Protein AF-H9FIF4-F1 (afdb_monomer)

InterPro domains:
  IPR006896 Sec23/Sec24, trunk domain [PF04811] (3-130)
  IPR036465 von Willebrand factor A-like domain superfamily [G3DSA:3.40.50.410] (1-131)
  IPR036465 von Willebrand factor A-like domain superfamily [SSF53300] (12-130)
  IPR050550 SEC23/SEC24 family, SEC24 subfamily [PTHR13803] (2-129)

Structure (mmCIF, N/CA/C/O backbone):
data_AF-H9FIF4-F1
#
_entry.id   AF-H9FIF4-F1
#
loop_
_atom_site.group_PDB
_atom_site.id
_atom_site.type_symbol
_atom_site.label_atom_id
_atom_site.label_alt_id
_atom_site.label_comp_id
_atom_site.label_asym_id
_atom_site.label_entity_id
_atom_site.label_seq_id
_atom_site.pdbx_PDB_ins_code
_atom_site.Cartn_x
_atom_site.Cartn_y
_atom_site.Cartn_z
_atom_site.occupancy
_atom_site.B_iso_or_equiv
_atom_site.auth_seq_id
_atom_site.auth_comp_id
_atom_site.auth_asym_id
_atom_site.auth_atom_id
_atom_site.pdbx_PDB_model_num
ATOM 1 N N . GLU A 1 1 ? -2.872 -11.353 16.546 1.00 53.19 1 GLU A N 1
ATOM 2 C CA . GLU A 1 1 ? -4.272 -10.867 16.532 1.00 53.19 1 GLU A CA 1
ATOM 3 C C . GLU A 1 1 ? -4.512 -9.537 17.251 1.00 53.19 1 GLU A C 1
ATOM 5 O O . GLU A 1 1 ? -5.557 -8.946 17.022 1.00 53.19 1 GLU A O 1
ATOM 10 N N . LYS A 1 2 ? -3.598 -9.020 18.093 1.00 71.06 2 LYS A N 1
ATOM 11 C CA . LYS A 1 2 ? -3.798 -7.722 18.764 1.00 71.06 2 LYS A CA 1
ATOM 12 C C . LYS A 1 2 ? -2.666 -6.756 18.427 1.00 71.06 2 LYS A C 1
ATOM 14 O O . LYS A 1 2 ? -1.500 -7.106 18.592 1.00 71.06 2 LYS A O 1
ATOM 19 N N . LEU A 1 3 ? -3.027 -5.573 17.931 1.00 85.00 3 LEU A N 1
ATOM 20 C CA . LEU A 1 3 ? -2.098 -4.456 17.768 1.00 85.00 3 LEU A CA 1
ATOM 21 C C . LEU A 1 3 ? -1.590 -3.990 19.147 1.00 85.00 3 LEU A C 1
ATOM 23 O O . LEU A 1 3 ? -2.317 -4.149 20.134 1.00 85.00 3 LEU A O 1
ATOM 27 N N . PRO A 1 4 ? -0.374 -3.414 19.231 1.00 88.81 4 PRO A N 1
ATOM 28 C CA . PRO A 1 4 ? 0.137 -2.831 20.469 1.00 88.81 4 PRO A CA 1
ATOM 29 C C . PRO A 1 4 ? -0.839 -1.800 21.034 1.00 88.81 4 PRO A C 1
ATOM 31 O O . PRO A 1 4 ? -1.373 -0.982 20.286 1.00 88.81 4 PRO A O 1
ATOM 34 N N . LYS A 1 5 ? -1.068 -1.832 22.342 1.00 91.19 5 LYS A N 1
ATOM 35 C CA . LYS A 1 5 ? -1.970 -0.917 23.043 1.00 91.19 5 LYS A CA 1
ATOM 36 C C . LYS A 1 5 ? -1.396 -0.560 24.406 1.00 91.19 5 LYS A C 1
ATOM 38 O O . LYS A 1 5 ? -0.584 -1.317 24.938 1.00 91.19 5 LYS A O 1
ATOM 43 N N . GLU A 1 6 ? -1.808 0.580 24.941 1.00 89.25 6 GLU A N 1
ATOM 44 C CA . GLU A 1 6 ? -1.448 0.984 26.299 1.00 89.25 6 GLU A CA 1
ATOM 45 C C . GLU A 1 6 ? -2.142 0.075 27.328 1.00 89.25 6 GLU A C 1
ATOM 47 O O . GLU A 1 6 ? -3.186 -0.512 27.042 1.00 89.25 6 GLU A O 1
ATOM 52 N N . GLU A 1 7 ? -1.556 -0.081 28.520 1.00 86.12 7 GLU A N 1
ATOM 53 C CA . GLU A 1 7 ? -2.027 -1.052 29.526 1.00 86.12 7 GLU A CA 1
ATOM 54 C C . GLU A 1 7 ? -3.476 -0.817 29.974 1.00 86.12 7 GLU A C 1
ATOM 56 O O . GLU A 1 7 ? -4.173 -1.769 30.326 1.00 86.12 7 GLU A O 1
ATOM 61 N N . GLN A 1 8 ? -3.932 0.436 29.940 1.00 88.69 8 GLN A N 1
ATOM 62 C CA . GLN A 1 8 ? -5.271 0.840 30.375 1.00 88.69 8 GLN A CA 1
ATOM 63 C C . GLN A 1 8 ? -6.291 0.881 29.232 1.00 88.69 8 GLN A C 1
ATOM 65 O O . GLN A 1 8 ? -7.479 1.056 29.487 1.00 88.69 8 GLN A O 1
ATOM 70 N N . GLU A 1 9 ? -5.851 0.686 27.989 1.00 88.44 9 GLU A N 1
ATOM 71 C CA . GLU A 1 9 ? -6.713 0.790 26.818 1.00 88.44 9 GLU A CA 1
ATOM 72 C C . GLU A 1 9 ? -7.257 -0.577 26.398 1.00 88.44 9 GLU A C 1
ATOM 74 O O . GLU A 1 9 ? -6.545 -1.589 26.322 1.00 88.44 9 GLU A O 1
ATOM 79 N N . GLU A 1 10 ? -8.550 -0.634 26.078 1.00 86.06 10 GLU A N 1
ATOM 80 C CA . GLU A 1 10 ? -9.174 -1.859 25.571 1.00 86.06 10 GLU A CA 1
ATOM 81 C C . GLU A 1 10 ? -8.714 -2.162 24.139 1.00 86.06 10 GLU A C 1
ATOM 83 O O . GLU A 1 10 ? -8.431 -3.323 23.806 1.00 86.06 10 GLU A O 1
ATOM 88 N N . MET A 1 11 ? -8.533 -1.109 23.338 1.00 89.56 11 MET A N 1
ATOM 89 C CA . MET A 1 11 ? -8.187 -1.153 21.919 1.00 89.56 11 MET A CA 1
ATOM 90 C C . MET A 1 11 ? -6.871 -0.425 21.629 1.00 89.56 11 MET A C 1
ATOM 92 O O . MET A 1 11 ? -6.412 0.413 22.393 1.00 89.56 11 MET A O 1
ATOM 96 N N . SER A 1 12 ? -6.240 -0.748 20.500 1.00 94.12 12 SER A N 1
ATOM 97 C CA . SER A 1 12 ? -5.088 0.023 20.028 1.00 94.12 12 SER A CA 1
ATOM 98 C C . SER A 1 12 ? -5.552 1.332 19.390 1.00 94.12 12 SER A C 1
ATOM 100 O O . SER A 1 12 ? -6.443 1.314 18.541 1.00 94.12 12 SER A O 1
ATOM 102 N N . ALA A 1 13 ? -4.900 2.442 19.738 1.00 93.69 13 ALA A N 1
ATOM 103 C CA . ALA A 1 13 ? -5.060 3.721 19.044 1.00 93.69 13 ALA A CA 1
ATOM 104 C C . ALA A 1 13 ? -4.344 3.751 17.674 1.00 93.69 13 ALA A C 1
ATOM 106 O O . ALA A 1 13 ? -4.518 4.689 16.894 1.00 93.69 13 ALA A O 1
ATOM 107 N N . ILE A 1 14 ? -3.525 2.735 17.365 1.00 96.12 14 ILE A N 1
ATOM 108 C CA . ILE A 1 14 ? -2.791 2.650 16.103 1.00 96.12 14 ILE A CA 1
ATOM 109 C C . ILE A 1 14 ? -3.766 2.325 14.972 1.00 96.12 14 ILE A C 1
ATOM 111 O O . ILE A 1 14 ? -4.476 1.318 14.995 1.00 96.12 14 ILE A O 1
ATOM 115 N N . ARG A 1 15 ? -3.742 3.172 13.944 1.00 96.38 15 ARG A N 1
ATOM 116 C CA . ARG A 1 15 ? -4.458 2.958 12.686 1.00 96.38 15 ARG A CA 1
ATOM 117 C C . ARG A 1 15 ? -3.589 2.195 11.690 1.00 96.38 15 ARG A C 1
ATOM 119 O O . ARG A 1 15 ? -2.362 2.263 11.744 1.00 96.38 15 ARG A O 1
ATOM 126 N N . VAL A 1 16 ? -4.232 1.501 10.759 1.00 97.44 16 VAL A N 1
ATOM 127 C CA . VAL A 1 16 ? -3.579 0.738 9.687 1.00 97.44 16 VAL A CA 1
ATOM 128 C C . VAL A 1 16 ? -4.068 1.210 8.323 1.00 97.44 16 VAL A C 1
ATOM 130 O O . VAL A 1 16 ? -5.220 1.613 8.191 1.00 97.44 16 VAL A O 1
ATOM 133 N N . GLY A 1 17 ? -3.189 1.151 7.325 1.00 97.62 17 GLY A N 1
ATOM 134 C CA . GLY A 1 17 ? -3.495 1.431 5.924 1.00 97.62 17 GLY A CA 1
ATOM 135 C C . GLY A 1 17 ? -2.681 0.521 5.013 1.00 97.62 17 GLY A C 1
ATOM 136 O O . GLY A 1 17 ? -1.642 -0.005 5.421 1.00 97.62 17 GLY A O 1
ATOM 137 N N . PHE A 1 18 ? -3.172 0.308 3.794 1.00 98.44 18 PHE A N 1
ATOM 138 C CA . PHE A 1 18 ? -2.657 -0.719 2.889 1.00 98.44 18 PHE A CA 1
ATOM 139 C C . PHE A 1 18 ? -2.359 -0.124 1.516 1.00 98.44 18 PHE A C 1
ATOM 141 O O . PHE A 1 18 ? -3.201 0.551 0.924 1.00 98.44 18 PHE A O 1
ATOM 148 N N . ILE A 1 19 ? -1.160 -0.401 1.010 1.00 98.38 19 ILE A N 1
ATOM 149 C CA . ILE A 1 19 ? -0.726 -0.060 -0.346 1.00 98.38 19 ILE A CA 1
ATOM 150 C C . ILE A 1 19 ? -0.092 -1.311 -0.948 1.00 98.38 19 ILE A C 1
ATOM 152 O O . ILE A 1 19 ? 0.712 -1.971 -0.290 1.00 98.38 19 ILE A O 1
ATOM 156 N N . THR A 1 20 ? -0.421 -1.621 -2.199 1.00 98.62 20 THR A N 1
ATOM 157 C CA . THR A 1 20 ? 0.387 -2.530 -3.030 1.00 98.62 20 THR A CA 1
ATOM 158 C C . THR A 1 20 ? 1.067 -1.720 -4.123 1.00 98.62 20 THR A C 1
ATOM 160 O O . THR A 1 20 ? 0.631 -0.614 -4.443 1.00 98.62 20 THR A O 1
ATOM 163 N N . TYR A 1 21 ? 2.150 -2.234 -4.696 1.00 98.38 21 TYR A N 1
ATOM 164 C CA . TYR A 1 21 ? 2.847 -1.524 -5.759 1.00 98.38 21 TYR A CA 1
ATOM 165 C C . TYR A 1 21 ? 3.594 -2.475 -6.687 1.00 98.38 21 TYR A C 1
ATOM 167 O O . TYR A 1 21 ? 4.027 -3.556 -6.290 1.00 98.38 21 TYR A O 1
ATOM 175 N N . ASN A 1 22 ? 3.764 -2.016 -7.920 1.00 95.62 22 ASN A N 1
ATOM 176 C CA . ASN A 1 22 ? 4.749 -2.510 -8.872 1.00 95.62 22 ASN A CA 1
ATOM 177 C C . ASN A 1 22 ? 5.530 -1.294 -9.407 1.00 95.62 22 ASN A C 1
ATOM 179 O O . ASN A 1 22 ? 6.254 -0.663 -8.633 1.00 95.62 22 ASN A O 1
ATOM 183 N N . LYS A 1 23 ? 5.364 -0.903 -10.675 1.00 95.62 23 LYS A N 1
ATOM 184 C CA . LYS A 1 23 ? 5.760 0.421 -11.178 1.00 95.62 23 LYS A CA 1
ATOM 185 C C . LYS A 1 23 ? 4.733 1.528 -10.898 1.00 95.62 23 LYS A C 1
ATOM 187 O O . LYS A 1 23 ? 5.065 2.696 -11.050 1.00 95.62 23 LYS A O 1
ATOM 192 N N . VAL A 1 24 ? 3.512 1.173 -10.492 1.00 96.62 24 VAL A N 1
ATOM 193 C CA . VAL A 1 24 ? 2.462 2.100 -10.034 1.00 96.62 24 VAL A CA 1
ATOM 194 C C . VAL A 1 24 ? 2.062 1.774 -8.594 1.00 96.62 24 VAL A C 1
ATOM 196 O O . VAL A 1 24 ? 2.368 0.690 -8.091 1.00 96.62 24 VAL A O 1
ATOM 199 N N . LEU A 1 25 ? 1.396 2.712 -7.919 1.00 98.06 25 LEU A N 1
ATOM 200 C CA . LEU A 1 25 ? 0.919 2.540 -6.545 1.00 98.06 25 LEU A CA 1
ATOM 201 C C . LEU A 1 25 ? -0.584 2.244 -6.539 1.00 98.06 25 LEU A C 1
ATOM 203 O O . LEU A 1 25 ? -1.350 2.919 -7.226 1.00 98.06 25 LEU A O 1
ATOM 207 N N . HIS A 1 26 ? -1.022 1.295 -5.716 1.00 98.19 26 HIS A N 1
ATOM 208 C CA . HIS A 1 26 ? -2.436 0.996 -5.494 1.00 98.19 26 HIS A CA 1
ATOM 209 C C . HIS A 1 26 ? -2.779 1.238 -4.022 1.00 98.19 26 HIS A C 1
ATOM 211 O O . HIS A 1 26 ? -2.387 0.465 -3.145 1.00 98.19 26 HIS A O 1
ATOM 217 N N . PHE A 1 27 ? -3.499 2.323 -3.752 1.00 98.25 27 PHE A N 1
ATOM 218 C CA . PHE A 1 27 ? -4.033 2.643 -2.431 1.00 98.25 27 PHE A CA 1
ATOM 219 C C . PHE A 1 27 ? -5.371 1.940 -2.226 1.00 98.25 27 PHE A C 1
ATOM 221 O O . PHE A 1 27 ? -6.155 1.816 -3.168 1.00 98.25 27 PHE A O 1
ATOM 228 N N . PHE A 1 28 ? -5.659 1.533 -0.992 1.00 98.50 28 PHE A N 1
ATOM 229 C CA . PHE A 1 28 ? -6.928 0.895 -0.657 1.00 98.50 28 PHE A CA 1
ATOM 230 C C . PHE A 1 28 ? -7.723 1.704 0.363 1.00 98.50 28 PHE A C 1
ATOM 232 O O . PHE A 1 28 ? -7.225 2.040 1.437 1.00 98.50 28 PHE A O 1
ATOM 239 N N . ASN A 1 29 ? -8.984 1.974 0.030 1.00 98.31 29 ASN A N 1
ATOM 240 C CA . ASN A 1 29 ? -9.990 2.443 0.969 1.00 98.31 29 ASN A CA 1
ATOM 241 C C . ASN A 1 29 ? -10.583 1.244 1.712 1.00 98.31 29 ASN A C 1
ATOM 243 O O . ASN A 1 29 ? -11.189 0.362 1.099 1.00 98.31 29 ASN A O 1
ATOM 247 N N . VAL A 1 30 ? -10.427 1.243 3.030 1.00 98.19 30 VAL A N 1
ATOM 248 C CA . VAL A 1 30 ? -10.882 0.192 3.946 1.00 98.19 30 VAL A CA 1
ATOM 249 C C . VAL A 1 30 ? -11.756 0.769 5.065 1.00 98.19 30 VAL A C 1
ATOM 251 O O . VAL A 1 30 ? -11.747 0.281 6.194 1.00 98.19 30 VAL A O 1
ATOM 254 N N . LYS A 1 31 ? -12.510 1.841 4.788 1.00 97.62 31 LYS A N 1
ATOM 255 C CA . LYS A 1 31 ? -13.449 2.437 5.755 1.00 97.62 31 LYS A CA 1
ATOM 256 C C . LYS A 1 31 ? -14.484 1.399 6.226 1.00 97.62 31 LYS A C 1
ATOM 258 O O . LYS A 1 31 ? -15.001 0.624 5.426 1.00 97.62 31 LYS A O 1
ATOM 263 N N . SER A 1 32 ? -14.806 1.403 7.519 1.00 97.06 32 SER A N 1
ATOM 264 C CA . SER A 1 32 ? -15.639 0.385 8.190 1.00 97.06 32 SER A CA 1
ATOM 265 C C . SER A 1 32 ? -17.080 0.280 7.678 1.00 97.06 32 SER A C 1
ATOM 267 O O . SER A 1 32 ? -17.743 -0.731 7.881 1.00 97.06 32 SER A O 1
ATOM 269 N N . ASN A 1 33 ? -17.572 1.311 6.988 1.00 96.19 33 ASN A N 1
ATOM 270 C CA . ASN A 1 33 ? -18.906 1.336 6.392 1.00 96.19 33 ASN A CA 1
ATOM 271 C C . ASN A 1 33 ? -18.960 0.771 4.960 1.00 96.19 33 ASN A C 1
ATOM 273 O O . ASN A 1 33 ? -20.019 0.812 4.333 1.00 96.19 33 ASN A O 1
ATOM 277 N N . LEU A 1 34 ? -17.841 0.276 4.426 1.00 96.81 34 LEU A N 1
ATOM 278 C CA . LEU A 1 34 ? -17.788 -0.352 3.112 1.00 96.81 34 LEU A CA 1
ATOM 279 C C . LEU A 1 34 ? -18.101 -1.846 3.210 1.00 96.81 34 LEU A C 1
ATOM 281 O O . LEU A 1 34 ? -17.638 -2.535 4.109 1.00 96.81 34 LEU A O 1
ATOM 285 N N . ALA A 1 35 ? -18.841 -2.374 2.235 1.00 94.31 35 ALA A N 1
ATOM 286 C CA . ALA A 1 35 ? -19.004 -3.822 2.082 1.00 94.31 35 ALA A CA 1
ATOM 287 C C . ALA A 1 35 ? -17.803 -4.472 1.363 1.00 94.31 35 ALA A C 1
ATOM 289 O O . ALA A 1 35 ? -17.512 -5.650 1.567 1.00 94.31 35 ALA A O 1
ATOM 290 N N . GLN A 1 36 ? -17.110 -3.706 0.515 1.00 95.81 36 GLN A N 1
ATOM 291 C CA . GLN A 1 36 ? -15.933 -4.130 -0.244 1.00 95.81 36 GLN A 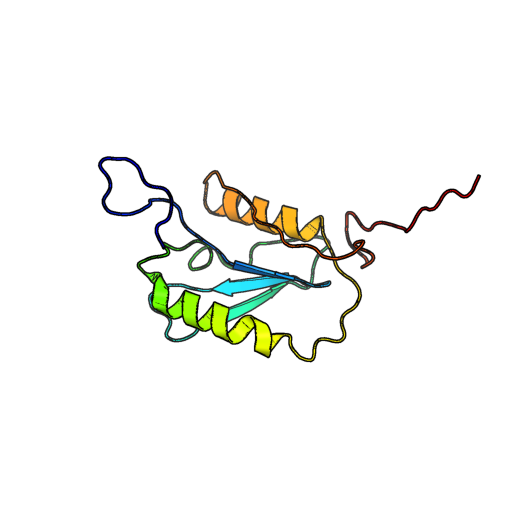CA 1
ATOM 292 C C . GLN A 1 36 ? -14.887 -3.006 -0.277 1.00 95.81 36 GLN A C 1
ATOM 294 O O . GLN A 1 36 ? -15.271 -1.833 -0.347 1.00 95.81 36 GLN A O 1
ATOM 299 N N . PRO A 1 37 ? -13.583 -3.337 -0.240 1.00 97.88 37 PRO A N 1
ATOM 300 C CA . PRO A 1 37 ? -12.519 -2.345 -0.351 1.00 97.88 37 PRO A CA 1
ATOM 301 C C . PRO A 1 37 ? -12.528 -1.678 -1.732 1.00 97.88 37 PRO A C 1
ATOM 303 O O . PRO A 1 37 ? -12.899 -2.295 -2.729 1.00 97.88 37 PRO A O 1
ATOM 306 N N . GLN A 1 38 ? -12.086 -0.422 -1.807 1.00 98.06 38 GLN A N 1
ATOM 307 C CA . GLN A 1 38 ? -11.950 0.298 -3.081 1.00 98.06 38 GLN A CA 1
ATOM 308 C C . GLN A 1 38 ? -10.473 0.536 -3.381 1.00 98.06 38 GLN A C 1
ATOM 310 O O . GLN A 1 38 ? -9.749 1.049 -2.530 1.00 98.06 38 GLN A O 1
ATOM 315 N N . MET A 1 39 ? -10.028 0.182 -4.586 1.00 98.00 39 MET A N 1
ATOM 316 C CA . MET A 1 39 ? -8.659 0.425 -5.041 1.00 98.00 39 MET A CA 1
ATOM 317 C C . MET A 1 39 ? -8.574 1.755 -5.796 1.00 98.00 39 MET A C 1
AT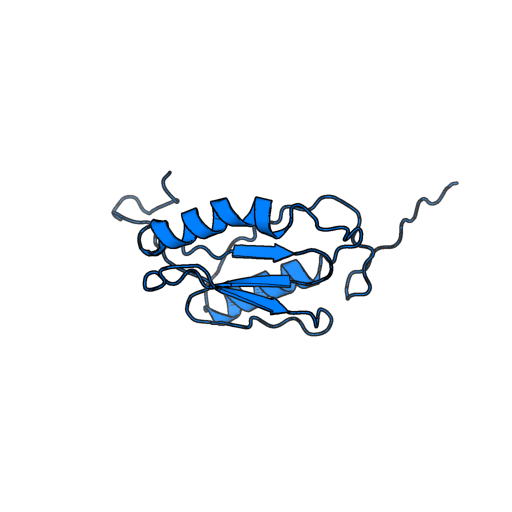OM 319 O O . MET A 1 39 ? -9.405 2.047 -6.655 1.00 98.00 39 MET A O 1
ATOM 323 N N . MET A 1 40 ? -7.541 2.541 -5.505 1.00 97.62 40 MET A N 1
ATOM 324 C CA . MET A 1 40 ? -7.232 3.803 -6.171 1.00 97.62 40 MET A CA 1
ATOM 325 C C . MET A 1 40 ? -5.794 3.761 -6.686 1.00 97.62 40 MET A C 1
ATOM 327 O O . MET A 1 40 ? -4.852 3.609 -5.908 1.00 97.62 40 MET A O 1
ATOM 331 N N . VAL A 1 41 ? -5.628 3.870 -8.005 1.00 96.88 41 VAL A N 1
ATOM 332 C CA . VAL A 1 41 ? -4.329 3.718 -8.674 1.00 96.88 41 VAL A CA 1
ATOM 333 C C . VAL A 1 41 ? -3.682 5.083 -8.885 1.00 96.88 41 VAL A C 1
ATOM 335 O O . VAL A 1 41 ? -4.291 5.972 -9.477 1.00 96.88 41 VAL A O 1
ATOM 338 N N . VAL A 1 42 ? -2.439 5.235 -8.434 1.00 96.25 42 VAL A N 1
ATOM 339 C CA . VAL A 1 42 ? -1.599 6.411 -8.684 1.00 96.25 42 VAL A CA 1
ATOM 340 C C . VAL A 1 42 ? -0.475 6.000 -9.626 1.00 96.25 42 VAL A C 1
ATOM 342 O O . VAL A 1 42 ? 0.417 5.230 -9.265 1.00 96.25 42 VAL A O 1
ATOM 345 N N . THR A 1 43 ? -0.547 6.499 -10.858 1.00 94.00 43 THR A N 1
ATOM 346 C CA . THR A 1 43 ? 0.430 6.218 -11.919 1.00 94.00 43 THR A CA 1
ATOM 347 C C . THR A 1 43 ? 1.522 7.278 -12.014 1.00 94.00 43 THR A C 1
ATOM 349 O O . THR A 1 43 ? 2.583 7.002 -12.567 1.00 94.00 43 THR A O 1
ATOM 352 N N . ASP A 1 44 ? 1.272 8.484 -11.497 1.00 91.88 44 ASP A N 1
ATOM 353 C CA . ASP A 1 44 ? 2.280 9.540 -11.435 1.00 91.88 44 ASP A CA 1
ATOM 354 C C . ASP A 1 44 ? 3.198 9.312 -10.231 1.00 91.88 44 ASP A C 1
ATOM 356 O O . ASP A 1 44 ? 2.890 9.655 -9.091 1.00 91.88 44 ASP A O 1
ATOM 360 N N . VAL A 1 45 ? 4.321 8.652 -10.500 1.00 88.75 45 VAL A N 1
ATOM 361 C CA . VAL A 1 45 ? 5.347 8.328 -9.503 1.00 88.75 45 VAL A CA 1
ATOM 362 C C . VAL A 1 45 ? 6.448 9.389 -9.419 1.00 88.75 45 VAL A C 1
ATOM 364 O O . VAL A 1 45 ? 7.349 9.258 -8.590 1.00 88.75 45 VAL A O 1
ATOM 367 N N . GLY A 1 46 ? 6.398 10.425 -10.265 1.00 85.31 46 GLY A N 1
ATOM 368 C CA . GLY A 1 46 ? 7.287 11.585 -10.182 1.00 85.31 46 GLY A CA 1
ATOM 369 C C . GLY A 1 46 ? 6.827 12.571 -9.110 1.00 85.31 46 GLY A C 1
ATOM 370 O O . GLY A 1 46 ? 7.648 13.079 -8.347 1.00 85.31 46 GLY A O 1
ATOM 371 N N . GLU A 1 47 ? 5.512 12.769 -9.011 1.00 88.44 47 GLU A N 1
ATOM 372 C CA . GLU A 1 47 ? 4.855 13.623 -8.018 1.00 88.44 47 GLU A CA 1
ATOM 373 C C . GLU A 1 47 ? 3.827 12.815 -7.214 1.00 88.44 47 GLU A C 1
ATOM 375 O O . GLU A 1 47 ? 2.613 12.947 -7.363 1.00 88.44 47 GLU A O 1
ATOM 380 N N . VAL A 1 48 ? 4.326 11.934 -6.344 1.00 88.81 48 VAL A N 1
ATOM 381 C CA . VAL A 1 48 ? 3.467 11.052 -5.544 1.00 88.81 48 VAL A CA 1
ATOM 382 C C . VAL A 1 48 ? 2.571 11.854 -4.602 1.00 88.81 48 VAL A C 1
ATOM 384 O O . VAL A 1 48 ? 3.052 12.639 -3.785 1.00 88.81 48 VAL A O 1
ATOM 387 N N . PHE A 1 49 ? 1.271 11.562 -4.648 1.00 90.31 49 PHE A N 1
ATOM 388 C CA . PHE A 1 49 ? 0.269 12.084 -3.725 1.00 90.31 49 PHE A CA 1
ATOM 389 C C . PHE A 1 49 ? -0.574 10.957 -3.121 1.00 90.31 49 PHE A C 1
ATOM 391 O O . PHE A 1 49 ? -0.628 9.836 -3.631 1.00 90.31 49 PHE A O 1
ATOM 398 N N . VAL A 1 50 ? -1.252 11.269 -2.018 1.00 91.12 50 VAL A N 1
ATOM 399 C CA . VAL A 1 50 ? -2.168 10.347 -1.341 1.00 91.12 50 VAL A CA 1
ATOM 400 C C . VAL A 1 50 ? -3.581 10.665 -1.813 1.00 91.12 50 VAL A C 1
ATOM 402 O O . VAL A 1 50 ? -4.060 11.774 -1.574 1.00 91.12 50 VAL A O 1
ATOM 405 N N . PRO A 1 51 ? -4.267 9.737 -2.495 1.00 92.50 51 PRO A N 1
ATOM 406 C CA . PRO A 1 51 ? -5.473 10.089 -3.230 1.00 92.50 51 PRO A CA 1
ATOM 407 C C . PRO A 1 51 ? -6.735 10.091 -2.345 1.00 92.50 51 PRO A C 1
ATOM 409 O O . PRO A 1 51 ? -7.799 10.504 -2.798 1.00 92.50 51 PRO A O 1
ATOM 412 N N . LEU A 1 52 ? -6.626 9.665 -1.081 1.00 89.06 52 LEU A N 1
ATOM 413 C CA . LEU A 1 52 ? -7.698 9.691 -0.087 1.00 89.06 52 LEU A CA 1
ATOM 414 C C . LEU A 1 52 ? -7.145 9.973 1.321 1.00 89.06 52 LEU A C 1
ATOM 416 O O . LEU A 1 52 ? -6.125 9.415 1.716 1.00 89.06 52 LEU A O 1
ATOM 420 N N . LEU A 1 53 ? -7.837 10.816 2.087 1.00 83.69 53 LEU A N 1
ATOM 421 C CA . LEU A 1 53 ? -7.501 11.094 3.490 1.00 83.69 53 LEU A CA 1
ATOM 422 C C . LEU A 1 53 ? -8.311 10.178 4.419 1.00 83.69 53 LEU A C 1
ATOM 424 O O . LEU A 1 53 ? -7.764 9.418 5.217 1.00 83.69 53 LEU A O 1
ATOM 428 N N . ASP A 1 54 ? -9.627 10.178 4.226 1.00 90.88 54 ASP A N 1
ATOM 429 C CA . ASP A 1 54 ? -10.565 9.329 4.947 1.00 90.88 54 ASP A CA 1
ATOM 430 C C . ASP A 1 54 ? -10.644 7.925 4.340 1.00 90.88 54 ASP A C 1
ATOM 432 O O . ASP A 1 54 ? -10.898 7.765 3.149 1.00 90.88 54 ASP A O 1
ATOM 436 N N . GLY A 1 55 ? -10.506 6.900 5.184 1.00 92.56 55 GLY A N 1
ATOM 437 C CA . GLY A 1 55 ? -10.636 5.496 4.779 1.00 92.56 55 GLY A CA 1
ATOM 438 C C . GLY A 1 55 ? -9.322 4.803 4.416 1.00 92.56 55 GLY A C 1
ATOM 439 O O . GLY A 1 55 ? -9.324 3.586 4.252 1.00 92.56 55 GLY A O 1
ATOM 440 N N . PHE A 1 56 ? -8.203 5.535 4.360 1.00 96.94 56 PHE A N 1
ATOM 441 C CA . PHE A 1 56 ? -6.875 4.931 4.222 1.00 96.94 56 PHE A CA 1
ATOM 442 C C . PHE A 1 56 ? -6.326 4.432 5.563 1.00 96.94 56 PHE A C 1
ATOM 444 O O . PHE A 1 56 ? -6.107 3.237 5.723 1.00 96.94 56 PHE A O 1
ATOM 451 N N . LEU A 1 57 ? -6.137 5.332 6.539 1.00 97.19 57 LEU A N 1
ATOM 452 C CA . LEU A 1 57 ? -5.726 4.973 7.900 1.00 97.19 57 LEU A CA 1
ATOM 453 C C . LEU A 1 57 ? -6.962 4.774 8.783 1.00 97.19 57 LEU A C 1
ATOM 455 O O . LEU A 1 57 ? -7.609 5.745 9.177 1.00 97.19 57 LEU A O 1
ATOM 459 N N . VAL A 1 58 ? -7.273 3.521 9.113 1.00 97.12 58 VAL A N 1
ATOM 460 C CA . VAL A 1 58 ? -8.481 3.128 9.863 1.00 97.12 58 VAL A CA 1
ATOM 461 C C . VAL A 1 58 ? -8.145 2.361 11.138 1.00 97.12 58 VAL A C 1
ATOM 463 O O . VAL A 1 58 ? -7.060 1.790 11.264 1.00 97.12 58 VAL A O 1
ATOM 466 N N . ASN A 1 59 ? -9.079 2.318 12.091 1.00 96.19 59 ASN A N 1
ATOM 467 C CA . ASN A 1 59 ? -8.972 1.387 13.209 1.00 96.19 59 ASN A CA 1
ATOM 468 C C . ASN A 1 59 ? -9.172 -0.049 12.696 1.00 96.19 59 ASN A C 1
ATOM 470 O O . ASN A 1 59 ? -10.170 -0.351 12.044 1.00 96.19 59 ASN A O 1
ATOM 474 N N . TYR A 1 60 ? -8.227 -0.942 13.000 1.00 95.75 60 TYR A N 1
ATOM 475 C CA . TYR A 1 60 ? -8.278 -2.328 12.530 1.00 95.75 60 TYR A CA 1
ATOM 476 C C . TYR A 1 60 ? -9.543 -3.071 12.982 1.00 95.75 60 TYR A C 1
ATOM 478 O O . TYR A 1 60 ? -10.119 -3.806 12.188 1.00 95.75 60 TYR A O 1
ATOM 486 N N . GLN A 1 61 ? -9.977 -2.893 14.235 1.00 94.12 61 GLN A N 1
ATOM 487 C CA . GLN A 1 61 ? -11.117 -3.642 14.773 1.00 94.12 61 GLN A CA 1
ATOM 488 C C . GLN A 1 61 ? -12.434 -3.190 14.142 1.00 94.12 61 GLN A C 1
ATOM 490 O O . GLN A 1 61 ? -13.280 -4.022 13.826 1.00 94.12 61 GLN A O 1
ATOM 495 N N . GLU A 1 62 ? -12.586 -1.889 13.896 1.00 96.00 62 GLU A N 1
ATOM 496 C CA . GLU A 1 62 ? -13.776 -1.340 13.235 1.00 96.00 62 GLU A CA 1
ATOM 497 C C . GLU A 1 62 ? -13.870 -1.766 11.765 1.00 96.00 62 GLU A C 1
ATOM 499 O O . GLU A 1 62 ? -14.958 -2.037 11.262 1.00 96.00 62 GLU A O 1
ATOM 504 N N . SER A 1 63 ? -12.731 -1.844 11.074 1.00 97.62 63 SER A N 1
ATOM 505 C CA . SER A 1 63 ? -12.649 -2.183 9.648 1.00 97.62 63 SER A CA 1
ATOM 506 C C . SER A 1 63 ? -12.299 -3.650 9.379 1.00 97.62 63 SER A C 1
ATOM 508 O O . SER A 1 63 ? -11.950 -3.999 8.251 1.00 97.62 63 SER A O 1
ATOM 510 N N . GLN A 1 64 ? -12.378 -4.521 10.389 1.00 96.56 64 GLN A N 1
ATOM 511 C CA . GLN A 1 64 ? -11.828 -5.877 10.331 1.00 96.56 64 GLN A CA 1
ATOM 512 C C . GLN A 1 64 ? -12.363 -6.682 9.135 1.00 96.56 64 GLN A C 1
ATOM 514 O O . GLN A 1 64 ? -11.583 -7.290 8.404 1.00 96.56 64 GLN A O 1
ATOM 519 N N . SER A 1 65 ? -13.676 -6.656 8.889 1.00 97.56 65 SER A N 1
ATOM 520 C CA . SER A 1 65 ? -14.300 -7.379 7.770 1.00 97.56 65 SER A CA 1
ATOM 521 C C . SER A 1 65 ? -13.797 -6.906 6.403 1.00 97.56 65 SER A C 1
ATOM 523 O O . SER A 1 65 ? -13.480 -7.728 5.545 1.00 97.56 65 SER A O 1
ATOM 525 N N . VAL A 1 66 ? -13.676 -5.590 6.206 1.00 98.38 66 VAL A N 1
ATOM 526 C CA . VAL A 1 66 ? -13.215 -4.982 4.947 1.00 98.38 66 VAL A CA 1
ATOM 527 C C . VAL A 1 66 ? -11.735 -5.268 4.714 1.00 98.38 66 VAL A C 1
ATOM 529 O O . VAL A 1 66 ? -11.335 -5.55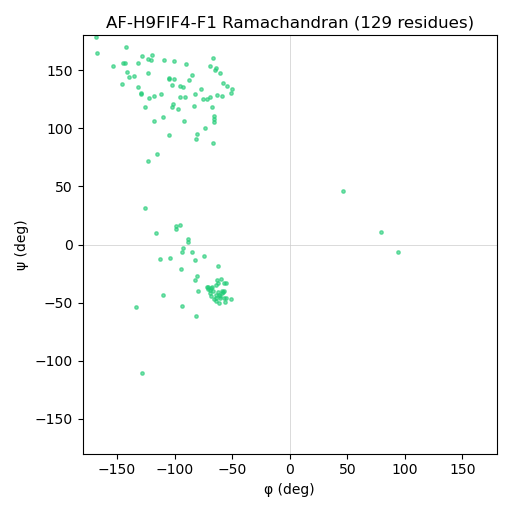9 3.589 1.00 98.38 66 VAL A O 1
ATOM 532 N N . ILE A 1 67 ? -10.931 -5.232 5.780 1.00 98.38 67 ILE A N 1
ATOM 533 C CA . ILE A 1 67 ? -9.501 -5.544 5.730 1.00 98.38 67 ILE A CA 1
ATOM 534 C C . ILE A 1 67 ? -9.281 -7.014 5.375 1.00 98.38 67 ILE A C 1
ATOM 536 O O . ILE A 1 67 ? -8.480 -7.293 4.490 1.00 98.38 67 ILE A O 1
ATOM 540 N N . HIS A 1 68 ? -9.991 -7.955 6.005 1.00 97.81 68 HIS A N 1
ATOM 541 C CA . HIS A 1 68 ? -9.874 -9.369 5.633 1.00 97.81 68 HIS A CA 1
ATOM 542 C C . HIS A 1 68 ? -10.283 -9.604 4.181 1.00 97.81 68 HIS A C 1
ATOM 544 O O . HIS A 1 68 ? -9.534 -10.229 3.443 1.00 97.81 68 HIS A O 1
ATOM 550 N N . ASN A 1 69 ? -11.393 -9.004 3.743 1.00 98.19 69 ASN A N 1
ATOM 551 C CA . ASN A 1 69 ? -11.833 -9.097 2.355 1.00 98.19 69 ASN A CA 1
ATOM 552 C C . ASN A 1 69 ? -10.772 -8.553 1.373 1.00 98.19 69 ASN A C 1
ATOM 554 O O . ASN A 1 69 ? -10.517 -9.152 0.334 1.00 98.19 69 ASN A O 1
ATOM 558 N N . LEU A 1 70 ? -10.101 -7.446 1.714 1.00 98.62 70 LEU A N 1
ATOM 559 C CA . LEU A 1 70 ? -8.968 -6.942 0.935 1.00 98.62 70 LEU A CA 1
ATOM 560 C C . LEU A 1 70 ? -7.810 -7.946 0.890 1.00 98.62 70 LEU A C 1
ATOM 562 O O . LEU A 1 70 ? -7.286 -8.224 -0.186 1.00 98.62 70 LEU A O 1
ATOM 566 N N . LEU A 1 71 ? -7.394 -8.460 2.047 1.00 98.44 71 LEU A N 1
ATOM 567 C CA . LEU A 1 71 ? -6.251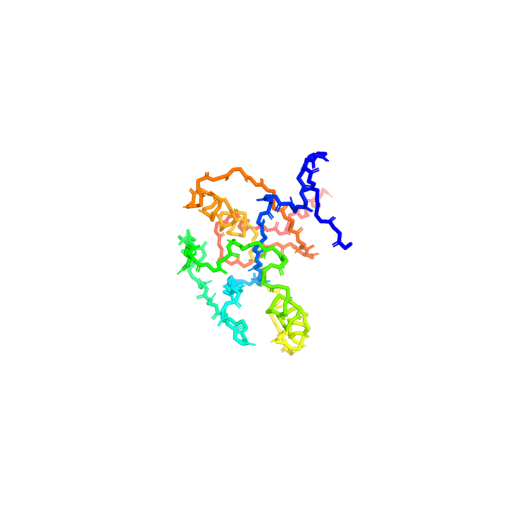 -9.367 2.154 1.00 98.44 71 LEU A CA 1
ATOM 568 C C . LEU A 1 71 ? -6.488 -10.690 1.416 1.00 98.44 71 LEU A C 1
ATOM 570 O O . LEU A 1 71 ? -5.547 -11.205 0.818 1.00 98.44 71 LEU A O 1
ATOM 574 N N . ASP A 1 72 ? -7.724 -11.188 1.411 1.00 98.31 72 ASP A N 1
ATOM 575 C CA . ASP A 1 72 ? -8.121 -12.377 0.652 1.00 98.31 72 ASP A CA 1
ATOM 576 C C . ASP A 1 72 ? -8.072 -12.122 -0.862 1.00 98.31 72 ASP A C 1
ATOM 578 O O . ASP A 1 72 ? -7.673 -12.999 -1.622 1.00 98.31 72 ASP A O 1
ATOM 582 N N . GLN A 1 73 ? -8.428 -10.913 -1.311 1.00 98.19 73 GLN A N 1
ATOM 583 C CA . GLN A 1 73 ? -8.461 -10.575 -2.734 1.00 98.19 73 GLN A CA 1
ATOM 584 C C . GLN A 1 73 ? -7.092 -10.196 -3.321 1.00 98.19 73 GLN A C 1
ATOM 586 O O . GLN A 1 73 ? -6.879 -10.419 -4.509 1.00 98.19 73 GLN A O 1
ATOM 591 N N . ILE A 1 74 ? -6.165 -9.606 -2.550 1.00 98.50 74 ILE A N 1
ATOM 592 C CA . ILE A 1 74 ? -4.866 -9.123 -3.075 1.00 98.50 74 ILE A CA 1
ATOM 593 C C . ILE A 1 74 ? -4.112 -10.191 -3.894 1.00 98.50 74 ILE A C 1
ATOM 595 O O . ILE A 1 74 ? -3.647 -9.848 -4.981 1.00 98.50 74 ILE A O 1
ATOM 599 N N . PRO A 1 75 ? -3.971 -11.452 -3.439 1.00 98.31 75 PRO A N 1
ATOM 600 C CA . PRO A 1 75 ? -3.295 -12.482 -4.224 1.00 98.31 75 PRO A CA 1
ATOM 601 C C . PRO A 1 75 ? -3.926 -12.686 -5.605 1.00 98.31 75 PRO A C 1
ATOM 603 O O . PRO A 1 75 ? -3.209 -12.686 -6.604 1.00 98.31 75 PRO A O 1
ATOM 606 N N . ASP A 1 76 ? -5.255 -12.777 -5.667 1.00 98.12 76 ASP A N 1
ATOM 607 C CA . ASP A 1 76 ? -5.994 -12.989 -6.913 1.00 98.12 76 ASP A CA 1
ATOM 608 C C . ASP A 1 76 ? -5.959 -11.747 -7.816 1.00 98.12 76 ASP A C 1
ATOM 610 O O . ASP A 1 76 ? -5.816 -11.872 -9.031 1.00 98.12 76 ASP A O 1
ATOM 614 N N . MET A 1 77 ? -6.013 -10.538 -7.238 1.00 97.75 77 MET A N 1
ATOM 615 C CA . MET A 1 77 ? -5.949 -9.272 -7.986 1.00 97.75 77 MET A CA 1
ATOM 616 C C . MET A 1 77 ? -4.684 -9.153 -8.843 1.00 97.75 77 MET A C 1
ATOM 618 O O . MET A 1 77 ? -4.717 -8.523 -9.900 1.00 97.75 77 MET A O 1
ATOM 622 N N . PHE A 1 78 ? -3.567 -9.720 -8.381 1.00 97.75 78 PHE A N 1
ATOM 623 C CA . PHE A 1 78 ? -2.263 -9.601 -9.035 1.00 97.75 78 PHE A CA 1
ATOM 624 C C . PHE A 1 78 ? -1.709 -10.942 -9.534 1.00 97.75 78 PHE A C 1
ATOM 626 O O . PHE A 1 78 ? -0.558 -10.982 -9.969 1.00 97.75 78 PHE A O 1
ATOM 633 N N . ALA A 1 79 ? -2.507 -12.017 -9.513 1.00 97.75 79 ALA A N 1
ATOM 634 C CA . ALA A 1 79 ? -2.070 -13.369 -9.870 1.00 97.75 79 ALA A CA 1
ATOM 635 C C . ALA A 1 79 ? -1.491 -13.457 -11.293 1.00 97.75 79 ALA A C 1
ATOM 637 O O . ALA A 1 79 ? -0.463 -14.097 -11.501 1.00 97.75 79 ALA A O 1
ATOM 638 N N . ASP A 1 80 ? -2.102 -12.748 -12.246 1.00 97.25 80 ASP A N 1
ATOM 639 C CA . ASP A 1 80 ? -1.696 -12.728 -13.658 1.00 97.25 80 ASP A CA 1
ATOM 640 C C . ASP A 1 80 ? -0.835 -11.498 -14.029 1.00 97.25 80 ASP A C 1
ATOM 642 O O . ASP A 1 80 ? -0.680 -11.151 -15.205 1.00 97.25 80 ASP A O 1
ATOM 646 N N . SER A 1 81 ? -0.279 -10.789 -13.037 1.00 95.50 81 SER A N 1
ATOM 647 C CA . SER A 1 81 ? 0.588 -9.631 -13.279 1.00 95.50 81 SER A CA 1
ATOM 648 C C . SER A 1 81 ? 1.910 -10.055 -13.925 1.00 95.50 81 SER A C 1
ATOM 650 O O . SER A 1 81 ? 2.731 -10.722 -13.303 1.00 95.50 81 SER A O 1
ATOM 652 N N . ASN A 1 82 ? 2.167 -9.565 -15.139 1.00 94.81 82 ASN A N 1
ATOM 653 C CA . ASN A 1 82 ? 3.437 -9.751 -15.856 1.00 94.81 82 ASN A CA 1
ATOM 654 C C . ASN A 1 82 ? 4.419 -8.577 -15.670 1.00 94.81 82 ASN A C 1
ATOM 656 O O . ASN A 1 82 ? 5.343 -8.403 -16.468 1.00 94.81 82 ASN A O 1
ATOM 660 N N . GLU A 1 83 ? 4.195 -7.725 -14.666 1.00 95.25 83 GLU A N 1
ATOM 661 C CA . GLU A 1 83 ? 5.059 -6.577 -14.392 1.00 95.25 83 GLU A CA 1
ATOM 662 C C . GLU A 1 83 ? 6.373 -7.021 -13.736 1.00 95.25 83 GLU A C 1
ATOM 664 O O . GLU A 1 83 ? 6.366 -7.681 -12.700 1.00 95.25 83 GLU A O 1
ATOM 669 N N . ASN A 1 84 ? 7.498 -6.633 -14.339 1.00 95.06 84 ASN A N 1
ATOM 670 C CA . ASN A 1 84 ? 8.837 -7.038 -13.893 1.00 95.06 84 ASN A CA 1
ATOM 671 C C . ASN A 1 84 ? 9.656 -5.867 -13.344 1.00 95.06 84 ASN A C 1
ATOM 673 O O . ASN A 1 84 ? 10.703 -6.082 -12.735 1.00 95.06 84 ASN A O 1
ATOM 677 N N . GLU A 1 85 ? 9.202 -4.633 -13.564 1.00 96.44 85 GLU A N 1
ATOM 678 C CA . GLU A 1 85 ? 9.859 -3.441 -13.051 1.00 96.44 85 GLU A CA 1
ATOM 679 C C . GLU A 1 85 ? 9.078 -2.863 -11.871 1.00 96.44 85 GLU A C 1
ATOM 681 O O . GLU A 1 85 ? 7.846 -2.855 -11.842 1.00 96.44 85 GLU A O 1
ATOM 686 N N . THR A 1 86 ? 9.806 -2.340 -10.887 1.00 98.00 86 THR A N 1
ATOM 687 C CA . THR A 1 86 ? 9.207 -1.743 -9.691 1.00 98.00 86 THR A CA 1
ATOM 688 C C . THR A 1 86 ? 9.811 -0.387 -9.367 1.00 98.00 86 THR A C 1
ATOM 690 O O . THR A 1 86 ? 10.967 -0.117 -9.701 1.00 98.00 86 THR A O 1
ATOM 693 N N . VAL A 1 87 ? 9.047 0.438 -8.653 1.00 98.19 87 VAL A N 1
ATOM 694 C CA . VAL A 1 87 ? 9.524 1.667 -8.002 1.00 98.19 87 VAL A CA 1
ATOM 695 C C . VAL A 1 87 ? 9.752 1.429 -6.506 1.00 98.19 8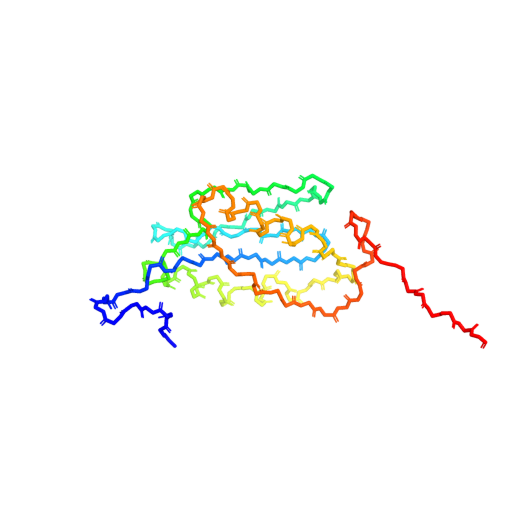7 VAL A C 1
ATOM 697 O O . VAL A 1 87 ? 9.174 0.511 -5.930 1.00 98.19 87 VAL A O 1
ATOM 700 N N . PHE A 1 88 ? 10.588 2.247 -5.855 1.00 98.25 88 PHE A N 1
ATOM 701 C CA . PHE A 1 88 ? 10.837 2.120 -4.409 1.00 98.25 88 PHE A CA 1
ATOM 702 C C . PHE A 1 88 ? 10.773 3.449 -3.652 1.00 98.25 88 PHE A C 1
ATOM 704 O O . PHE A 1 88 ? 9.995 3.576 -2.709 1.00 98.25 88 PHE A O 1
ATOM 711 N N . ALA A 1 89 ? 11.522 4.474 -4.072 1.00 97.81 89 ALA A N 1
ATOM 712 C CA . ALA A 1 89 ? 11.447 5.787 -3.422 1.00 97.81 89 ALA A CA 1
ATOM 713 C C . ALA A 1 89 ? 10.021 6.397 -3.435 1.00 97.81 89 ALA A C 1
ATOM 715 O O . ALA A 1 89 ? 9.588 6.857 -2.376 1.00 97.81 89 ALA A O 1
ATOM 716 N N . PRO A 1 90 ? 9.237 6.295 -4.532 1.00 97.81 90 PRO A N 1
ATOM 717 C CA . PRO A 1 90 ? 7.822 6.682 -4.550 1.00 97.81 90 PRO A CA 1
ATOM 718 C C . PRO A 1 90 ? 6.953 5.997 -3.484 1.00 97.81 90 PRO A C 1
ATOM 720 O O . PRO A 1 90 ? 6.031 6.609 -2.953 1.00 97.81 90 PRO A O 1
ATOM 723 N N . VAL A 1 91 ? 7.255 4.745 -3.120 1.00 97.94 91 VAL A N 1
ATOM 724 C CA . VAL A 1 91 ? 6.510 3.990 -2.094 1.00 97.94 91 VAL A CA 1
ATOM 725 C C . VAL A 1 91 ? 6.743 4.589 -0.708 1.00 97.94 91 VAL A C 1
ATOM 727 O O . VAL A 1 91 ? 5.802 4.781 0.062 1.00 97.94 91 VAL A O 1
ATOM 730 N N . ILE A 1 92 ? 7.998 4.924 -0.394 1.00 97.81 92 ILE A N 1
ATOM 731 C CA . ILE A 1 92 ? 8.350 5.596 0.864 1.00 97.81 92 ILE A CA 1
ATOM 732 C C . ILE A 1 92 ? 7.701 6.982 0.907 1.00 97.81 92 ILE A C 1
ATOM 734 O O . ILE A 1 92 ? 7.125 7.354 1.929 1.00 97.81 92 ILE A O 1
ATOM 738 N N . GLN A 1 93 ? 7.754 7.720 -0.206 1.00 97.00 93 GLN A N 1
ATOM 739 C CA . GLN A 1 93 ? 7.148 9.044 -0.320 1.00 97.00 93 GLN A CA 1
ATOM 740 C C . GLN A 1 93 ? 5.632 8.995 -0.096 1.00 97.00 93 GLN A C 1
ATOM 742 O O . GLN A 1 93 ? 5.127 9.763 0.715 1.00 97.00 93 GLN A O 1
ATOM 747 N N . ALA A 1 94 ? 4.923 8.044 -0.712 1.00 96.69 94 ALA A N 1
ATOM 748 C CA . ALA A 1 94 ? 3.493 7.824 -0.484 1.00 96.69 94 ALA A CA 1
ATOM 749 C C . ALA A 1 94 ? 3.166 7.580 0.994 1.00 96.69 94 ALA A C 1
ATOM 751 O O . ALA A 1 94 ? 2.268 8.213 1.549 1.00 96.69 94 ALA A O 1
ATOM 752 N N . GLY A 1 95 ? 3.902 6.671 1.640 1.00 96.44 95 GLY A N 1
ATOM 753 C CA . GLY A 1 95 ? 3.699 6.366 3.055 1.00 96.44 95 GLY A CA 1
ATOM 754 C C . GLY A 1 95 ? 3.959 7.574 3.958 1.00 96.44 95 GLY A C 1
ATOM 755 O O . GLY A 1 95 ? 3.195 7.828 4.887 1.00 96.44 95 GLY A O 1
ATOM 756 N N . MET A 1 96 ? 5.009 8.345 3.667 1.00 96.19 96 MET A N 1
ATOM 757 C CA . MET A 1 96 ? 5.335 9.573 4.393 1.00 96.19 96 MET A CA 1
ATOM 758 C C . MET A 1 96 ? 4.251 10.644 4.223 1.00 96.19 96 MET A C 1
ATOM 760 O O . MET A 1 96 ? 3.799 11.206 5.219 1.00 96.19 96 MET A O 1
ATOM 764 N N . GLU A 1 97 ? 3.811 10.910 2.991 1.00 95.75 97 GLU A N 1
ATOM 765 C CA . GLU A 1 97 ? 2.753 11.888 2.717 1.00 95.75 97 GLU A CA 1
ATOM 766 C C . GLU A 1 97 ? 1.427 11.475 3.368 1.00 95.75 97 GLU A C 1
ATOM 768 O O . GLU A 1 97 ? 0.696 12.332 3.857 1.00 95.75 97 GLU A O 1
ATOM 773 N N . ALA A 1 98 ? 1.133 10.175 3.471 1.00 95.75 98 ALA A N 1
ATOM 774 C CA . ALA A 1 98 ? -0.090 9.707 4.124 1.00 95.75 98 ALA A CA 1
ATOM 775 C C . ALA A 1 98 ? -0.071 9.944 5.636 1.00 95.75 98 ALA A C 1
ATOM 777 O O . ALA A 1 98 ? -1.065 10.385 6.209 1.00 95.75 98 ALA A O 1
ATOM 778 N N . LEU A 1 99 ? 1.071 9.693 6.278 1.00 96.50 99 LEU A N 1
ATOM 779 C CA . LEU A 1 99 ? 1.261 9.972 7.701 1.00 96.50 99 LEU A CA 1
ATOM 780 C C . LEU A 1 99 ? 1.225 11.476 7.989 1.00 96.50 99 LEU A C 1
ATOM 782 O O . LEU A 1 99 ? 0.599 11.905 8.956 1.00 96.50 99 LEU A O 1
ATOM 786 N N . LYS A 1 100 ? 1.826 12.281 7.107 1.00 95.88 100 LYS A N 1
ATOM 787 C CA . LYS A 1 100 ? 1.782 13.744 7.175 1.00 95.88 100 LYS A CA 1
ATOM 788 C C . LYS A 1 100 ? 0.360 14.283 7.004 1.00 95.88 100 LYS A C 1
ATOM 790 O O . LYS A 1 100 ? -0.057 15.129 7.784 1.00 95.88 100 LYS A O 1
ATOM 795 N N . ALA A 1 101 ? -0.395 13.782 6.027 1.00 95.06 101 ALA A N 1
ATOM 796 C CA . ALA A 1 101 ? -1.786 14.177 5.799 1.00 95.06 101 ALA A CA 1
ATOM 797 C C . ALA A 1 101 ? -2.699 13.815 6.982 1.00 95.06 101 ALA A C 1
ATOM 799 O O . ALA A 1 101 ? -3.667 14.520 7.255 1.00 95.06 101 ALA A O 1
ATOM 800 N N . ALA A 1 102 ? -2.380 12.735 7.695 1.00 94.75 102 ALA A N 1
ATOM 801 C CA . ALA A 1 102 ? -3.101 12.297 8.883 1.00 94.75 102 ALA A CA 1
ATOM 802 C C . ALA A 1 102 ? -2.585 12.913 10.197 1.00 94.75 102 ALA A C 1
ATOM 804 O O . ALA A 1 102 ? -3.061 12.504 11.261 1.00 94.75 102 ALA A O 1
ATOM 805 N N . ASP A 1 103 ? -1.622 13.838 10.108 1.00 95.88 103 ASP A N 1
ATOM 806 C CA . ASP A 1 103 ? -0.951 14.527 11.215 1.00 95.88 103 ASP A CA 1
ATOM 807 C C . ASP A 1 103 ? -0.518 13.577 12.344 1.00 95.88 103 ASP A C 1
ATOM 809 O O . ASP A 1 103 ? -0.777 13.795 13.527 1.00 95.88 103 ASP A O 1
ATOM 813 N N . CYS A 1 104 ? 0.101 12.450 11.974 1.00 95.62 104 CYS A N 1
ATOM 814 C CA . CYS A 1 104 ? 0.534 11.456 12.947 1.00 95.62 104 CYS A CA 1
ATOM 815 C C . CYS A 1 104 ? 1.890 10.827 12.602 1.00 95.62 104 CYS A C 1
ATOM 817 O O . CYS A 1 104 ? 2.208 10.619 11.429 1.00 95.62 104 CYS A O 1
ATOM 819 N N . PRO A 1 105 ? 2.690 10.440 13.613 1.00 97.38 105 PRO A N 1
ATOM 820 C CA . PRO A 1 105 ? 3.833 9.570 13.383 1.00 97.38 105 PRO A CA 1
ATOM 821 C C . PRO A 1 105 ? 3.364 8.180 12.933 1.00 97.38 105 PRO A C 1
ATOM 823 O O . PRO A 1 105 ? 2.232 7.764 13.185 1.00 97.38 105 PRO A O 1
ATOM 826 N N . GLY A 1 106 ? 4.257 7.421 12.305 1.00 96.81 106 GLY A N 1
ATOM 827 C CA . GLY A 1 106 ? 3.944 6.060 11.895 1.00 96.81 106 GLY A CA 1
ATOM 828 C C . GLY A 1 106 ? 5.162 5.268 11.463 1.00 96.81 106 GLY A C 1
ATOM 829 O O . GLY A 1 106 ? 6.292 5.758 11.455 1.00 96.81 106 GLY A O 1
ATOM 830 N N . LYS A 1 107 ? 4.914 4.009 11.112 1.00 97.94 107 LYS A N 1
ATOM 831 C CA . LYS A 1 107 ? 5.935 3.067 10.667 1.00 97.94 107 LYS A CA 1
ATOM 832 C C . LYS A 1 107 ? 5.492 2.423 9.363 1.00 97.94 107 LYS A C 1
ATOM 834 O O . LYS A 1 107 ? 4.388 1.894 9.282 1.00 97.94 107 LYS A O 1
ATOM 839 N N . LEU A 1 108 ? 6.373 2.446 8.367 1.00 98.44 108 LEU A N 1
ATOM 840 C CA . LEU A 1 108 ? 6.143 1.792 7.083 1.00 98.44 108 LEU A CA 1
ATOM 841 C C . LEU A 1 108 ? 6.685 0.363 7.133 1.00 98.44 108 LEU A C 1
ATOM 843 O O . LEU A 1 108 ? 7.849 0.142 7.469 1.00 98.44 108 LEU A O 1
ATOM 847 N N . PHE A 1 109 ? 5.838 -0.602 6.786 1.00 98.38 109 PHE A N 1
ATOM 848 C CA . PHE A 1 109 ? 6.220 -2.000 6.606 1.00 98.38 109 PHE A CA 1
ATOM 849 C C . PHE A 1 109 ? 6.256 -2.291 5.109 1.00 98.38 109 PHE A C 1
ATOM 851 O O . PHE A 1 109 ? 5.226 -2.558 4.496 1.00 98.38 109 PHE A O 1
ATOM 858 N N . ILE A 1 110 ? 7.443 -2.168 4.515 1.00 98.62 110 ILE A N 1
ATOM 859 C CA . ILE A 1 110 ? 7.632 -2.308 3.070 1.00 98.62 110 ILE A CA 1
ATOM 860 C C . ILE A 1 110 ? 8.192 -3.696 2.780 1.00 98.6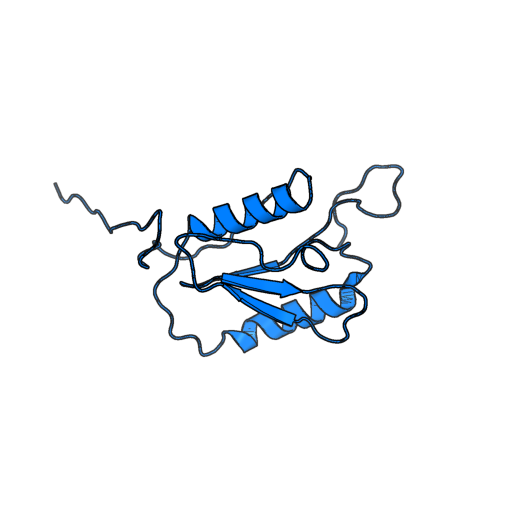2 110 ILE A C 1
ATOM 862 O O . ILE A 1 110 ? 9.271 -4.051 3.250 1.00 98.62 110 ILE A O 1
ATOM 866 N N . PHE A 1 111 ? 7.461 -4.458 1.974 1.00 98.62 111 PHE A N 1
ATOM 867 C CA . PHE A 1 111 ? 7.897 -5.740 1.436 1.00 98.62 111 PHE A CA 1
ATOM 868 C C . PHE A 1 111 ? 8.318 -5.504 -0.016 1.00 98.62 111 PHE A C 1
ATOM 870 O O . PHE A 1 111 ? 7.521 -5.017 -0.817 1.00 98.62 111 PHE A O 1
ATOM 877 N N . HIS A 1 112 ? 9.585 -5.762 -0.338 1.00 98.44 112 HIS A N 1
ATOM 878 C CA . HIS A 1 112 ? 10.185 -5.495 -1.649 1.00 98.44 112 HIS A CA 1
ATOM 879 C C . HIS A 1 112 ? 11.026 -6.695 -2.089 1.00 98.44 112 HIS A C 1
ATOM 881 O O . HIS A 1 112 ? 11.624 -7.356 -1.240 1.00 98.44 112 HIS A O 1
ATOM 887 N N . SER A 1 113 ? 11.062 -6.989 -3.390 1.00 97.25 113 SER A N 1
ATOM 888 C CA . SER A 1 113 ? 11.651 -8.229 -3.916 1.00 97.25 113 SER A CA 1
ATOM 889 C C . SER A 1 113 ? 12.955 -8.041 -4.696 1.00 97.25 113 SER A C 1
ATOM 891 O O . SER A 1 113 ? 13.864 -8.852 -4.548 1.00 97.25 113 SER A O 1
ATOM 893 N N . SER A 1 114 ? 13.054 -7.037 -5.570 1.00 96.06 114 SER A N 1
ATOM 894 C CA . SER A 1 114 ? 14.108 -6.927 -6.595 1.00 96.06 114 SER A CA 1
ATOM 895 C C . SER A 1 114 ? 14.564 -5.484 -6.797 1.00 96.06 114 SER A C 1
ATOM 897 O O . SER A 1 114 ? 13.956 -4.566 -6.268 1.00 96.06 114 SER A O 1
ATOM 899 N N . LEU A 1 115 ? 15.654 -5.268 -7.540 1.00 97.75 115 LEU A N 1
ATOM 900 C CA . LEU A 1 115 ? 16.185 -3.924 -7.785 1.00 97.75 115 LEU A CA 1
ATOM 901 C C . LEU A 1 115 ? 15.128 -3.030 -8.483 1.00 97.75 115 LEU A C 1
ATOM 903 O O . LEU A 1 115 ? 14.622 -3.427 -9.532 1.00 97.75 115 LEU A O 1
ATOM 907 N N . PRO A 1 116 ? 14.819 -1.822 -7.974 1.00 97.56 116 PRO A N 1
ATOM 908 C CA . PRO A 1 116 ? 13.847 -0.925 -8.596 1.00 97.56 116 PRO A CA 1
ATOM 909 C C . PRO A 1 116 ? 14.410 -0.269 -9.868 1.00 97.56 116 PRO A C 1
ATOM 911 O O . PRO A 1 116 ? 15.182 0.692 -9.801 1.00 97.56 116 PRO A O 1
ATOM 914 N N . THR A 1 117 ? 14.026 -0.798 -11.033 1.00 97.50 117 THR A N 1
ATOM 915 C CA . THR A 1 117 ? 14.517 -0.364 -12.356 1.00 97.50 117 THR A CA 1
ATOM 916 C C . THR A 1 117 ? 13.537 0.497 -13.153 1.00 97.50 117 THR A C 1
ATOM 918 O O . THR A 1 117 ? 13.958 1.097 -14.149 1.00 97.50 117 THR A O 1
ATOM 921 N N . ALA A 1 118 ? 12.270 0.588 -12.734 1.00 97.38 118 ALA A N 1
ATOM 922 C CA . ALA A 1 118 ? 11.266 1.408 -13.412 1.00 97.38 118 ALA A CA 1
ATOM 923 C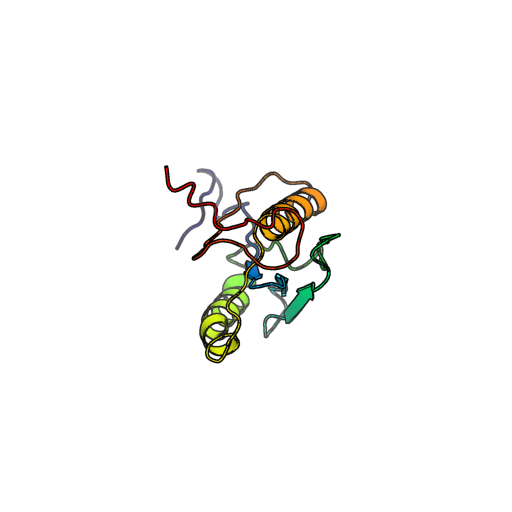 C . ALA A 1 118 ? 11.686 2.889 -13.425 1.00 97.38 118 ALA A C 1
ATOM 925 O O . ALA A 1 118 ? 12.353 3.365 -12.502 1.00 97.38 118 ALA A O 1
ATOM 926 N N . GLU A 1 119 ?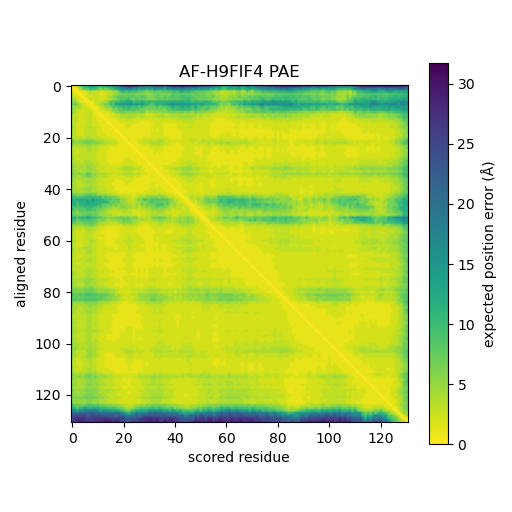 11.310 3.625 -14.472 1.00 96.50 119 GLU A N 1
ATOM 927 C CA . GLU A 1 119 ? 11.572 5.068 -14.556 1.00 96.50 119 GLU A CA 1
ATOM 928 C C . GLU A 1 119 ? 10.790 5.834 -13.480 1.00 96.50 119 GLU A C 1
ATOM 930 O O . GLU A 1 119 ? 9.571 5.959 -13.554 1.00 96.50 119 GLU A O 1
ATOM 935 N N . ALA A 1 120 ? 11.510 6.327 -12.470 1.00 96.81 120 ALA A N 1
ATOM 936 C CA . ALA A 1 120 ? 10.998 7.128 -11.362 1.00 96.81 120 ALA A CA 1
ATOM 937 C C . ALA A 1 120 ? 12.165 7.765 -10.577 1.00 96.81 120 ALA A C 1
ATOM 939 O O . ALA A 1 120 ? 13.311 7.300 -10.684 1.00 96.81 120 ALA A O 1
ATOM 940 N N . PRO A 1 121 ? 11.910 8.780 -9.728 1.00 96.38 121 PRO A N 1
ATOM 941 C CA . PRO A 1 121 ? 12.876 9.207 -8.722 1.00 96.38 121 PRO A CA 1
ATOM 942 C C . PRO A 1 121 ? 13.379 8.007 -7.906 1.00 96.38 121 PRO A C 1
ATOM 944 O O . PRO A 1 121 ? 12.602 7.156 -7.479 1.00 96.38 121 PRO A O 1
ATOM 947 N N . GLY A 1 122 ? 14.695 7.911 -7.710 1.00 96.06 122 GLY A N 1
ATOM 948 C CA . GLY A 1 122 ? 15.309 6.779 -7.009 1.00 96.06 122 GLY A CA 1
ATOM 949 C C . GLY A 1 122 ? 15.483 5.503 -7.842 1.00 96.06 122 GLY A C 1
ATOM 950 O O . GLY A 1 122 ? 15.838 4.477 -7.263 1.00 96.06 122 GLY A O 1
ATOM 951 N N . LYS A 1 123 ? 15.281 5.547 -9.171 1.00 97.25 123 LYS A N 1
ATOM 952 C CA . LYS A 1 123 ? 15.650 4.452 -10.082 1.00 97.25 123 LYS A CA 1
ATOM 953 C C . LYS A 1 123 ? 17.100 4.022 -9.859 1.00 97.25 123 LYS A C 1
ATOM 955 O O . LYS A 1 123 ? 18.020 4.843 -9.885 1.00 97.25 123 LYS A O 1
ATOM 960 N N . LEU A 1 124 ? 17.308 2.717 -9.716 1.00 96.94 124 LEU A N 1
ATOM 961 C CA . LEU A 1 124 ? 18.630 2.125 -9.574 1.00 96.94 124 LEU A CA 1
ATOM 962 C C . LEU A 1 124 ? 19.051 1.428 -10.870 1.00 96.94 124 LEU A C 1
ATOM 964 O O . LEU A 1 124 ? 18.254 0.807 -11.571 1.00 96.94 124 LEU A O 1
ATOM 968 N N . LYS A 1 125 ? 20.342 1.533 -11.191 1.00 94.06 125 LYS A N 1
ATOM 969 C CA . LYS A 1 125 ? 20.984 0.749 -12.252 1.00 94.06 125 LYS A CA 1
ATOM 970 C C . LYS A 1 125 ? 21.748 -0.396 -11.608 1.00 94.06 125 LYS A C 1
ATOM 972 O O . LYS A 1 125 ? 22.368 -0.199 -10.564 1.00 94.06 125 LYS A O 1
ATOM 977 N N . ASN A 1 126 ? 21.740 -1.564 -12.244 1.00 91.62 126 ASN A N 1
ATOM 978 C CA . ASN A 1 126 ? 22.621 -2.647 -11.831 1.00 91.62 126 ASN A CA 1
ATOM 979 C C . ASN A 1 126 ? 24.069 -2.213 -12.102 1.00 91.62 126 ASN A C 1
ATOM 981 O O . ASN A 1 126 ? 24.463 -2.035 -13.256 1.00 91.62 126 ASN A O 1
ATOM 985 N N . ARG A 1 127 ? 24.821 -1.965 -11.030 1.00 88.88 127 ARG A N 1
ATOM 986 C CA . ARG A 1 127 ? 26.217 -1.549 -11.094 1.00 88.88 127 ARG A CA 1
ATOM 987 C C . ARG A 1 127 ? 27.086 -2.637 -10.481 1.00 88.88 127 ARG A C 1
ATOM 989 O O . ARG A 1 127 ? 27.555 -2.506 -9.355 1.00 88.88 127 ARG A O 1
ATOM 996 N N . ASP A 1 128 ? 27.306 -3.693 -11.252 1.00 82.62 128 ASP A N 1
ATOM 997 C CA . ASP A 1 128 ? 28.430 -4.595 -11.028 1.00 82.62 128 ASP A CA 1
ATOM 998 C C . ASP A 1 128 ? 29.677 -3.968 -11.658 1.00 82.62 128 ASP A C 1
ATOM 1000 O O . ASP A 1 128 ? 29.974 -4.159 -12.841 1.00 82.62 128 ASP A O 1
AT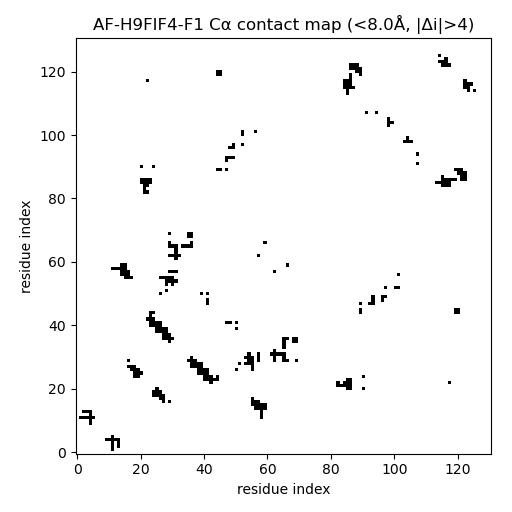OM 1004 N N . ASP A 1 129 ? 30.409 -3.188 -10.859 1.00 73.38 129 ASP A N 1
ATOM 1005 C CA . ASP A 1 129 ? 31.765 -2.761 -11.205 1.00 73.38 129 ASP A CA 1
ATOM 1006 C C . ASP A 1 129 ? 32.662 -4.017 -11.201 1.00 73.38 129 ASP A C 1
ATOM 1008 O O . ASP A 1 129 ? 33.268 -4.369 -10.187 1.00 73.38 129 ASP A O 1
ATOM 1012 N N . LYS A 1 130 ? 32.738 -4.734 -12.330 1.00 63.09 130 LYS A N 1
ATOM 1013 C CA . LYS A 1 130 ? 33.776 -5.753 -12.529 1.00 63.09 130 LYS A CA 1
ATOM 1014 C C . LYS A 1 130 ? 35.129 -5.040 -12.575 1.00 63.09 130 LYS A C 1
ATOM 1016 O O . LYS A 1 130 ? 35.434 -4.366 -13.558 1.00 63.09 130 LYS A O 1
ATOM 1021 N N . LYS A 1 131 ? 35.899 -5.160 -11.492 1.00 57.91 131 LYS A N 1
ATOM 1022 C CA . LYS A 1 131 ? 37.349 -4.941 -11.520 1.00 57.91 131 LYS A CA 1
ATOM 1023 C C . LYS A 1 131 ? 38.031 -6.013 -12.359 1.00 57.91 131 LYS A C 1
ATOM 1025 O O . LYS A 1 131 ? 37.566 -7.173 -12.305 1.00 57.91 131 LYS A O 1
#

Nearest PDB structures (foldseek):
  5kyw-assembly1_B  TM=9.964E-01  e=3.060E-18  Homo sapiens
  3eh2-assembly1_A  TM=9.762E-01  e=2.570E-13  Homo sapiens
  5vni-assembly1_B  TM=9.501E-01  e=3.563E-08  Homo sapiens
  2nup-assembly1_B  TM=9.473E-01  e=1.172E-07  Homo sapiens
  3egd-assembly1_B  TM=9.492E-01  e=1.706E-07  Homo sapiens

Solvent-accessible surface area (backbone atoms only — not comparable to full-atom values): 8136 Å² total; per-residue (Å²): 143,75,71,77,54,59,94,89,46,96,59,44,88,63,59,48,66,56,71,53,73,43,63,41,40,35,41,38,37,34,38,60,89,44,91,63,54,45,80,47,77,47,71,58,45,81,71,60,70,64,94,58,76,81,24,30,65,28,51,56,82,71,13,41,70,21,46,50,55,41,63,68,41,52,62,68,76,51,65,84,63,85,78,85,44,22,57,51,50,41,57,55,49,31,54,49,50,44,29,58,76,66,74,44,89,84,82,87,88,83,86,84,90,72,84,30,56,29,95,42,63,76,50,51,74,96,77,82,80,81,125

pLDDT: mean 94.23, std 7.2, range [53.19, 98.62]

Organism: Macaca mulatta (NCBI:txid9544)

Sequence (131 aa):
EKLPKEEQEEMSAIRVGFITYNKVLHFFNVKSNLAQPQMMVVTDVGEVFVPLLDGFLVNYQESQSVIHNLLDQIPDMFADSNENETVFAPVIQAGMEALKAADCPGKLFIFHSSLPTAEAPGKLKNRDDKK

Secondary structure (DSSP, 8-state):
------TT-SS---EE--EEESSSEEEEE--TT-SS-EEEEE---SS---S-STTTSEETTTTHHHHHHHHHHHHHHTTT-------SHHHHHHHHHHHHHTT----------S---SSSTT---------

Mean predicted aligned error: 4.06 Å

Radius of gyration: 16.62 Å; Cα contacts (8 Å, |Δi|>4): 184; chains: 1; bounding box: 56×28×46 Å

Foldseek 3Di:
DADDPDPPDPHRPFWAFDWDWFCKIWGWQQPLPDPEIDIDIGNPLADADAPDLHRGTHRCVSSVNRVVRCVVCVCVVCVPPPGDAGDDVSVVVHVVNNCVSNVHDDDDDDDDDDQHQHPHPPHDDPDPPDD